Protein AF-A0A1G8EF36-F1 (afdb_monomer_lite)

Organism: Pseudonocardia oroxyli (NCBI:txid366584)

Sequence (63 aa):
MAISDEVDNDAFLRREAVAEALASVRADGLEPSPEGLRRFQAVAEGRMTAEEALIETLAPYRN

Structure (mmCIF, N/CA/C/O backbone):
data_AF-A0A1G8EF36-F1
#
_entry.id   AF-A0A1G8EF36-F1
#
loop_
_atom_site.group_PDB
_atom_site.id
_atom_site.type_symbol
_atom_site.label_atom_id
_atom_site.label_alt_id
_atom_site.label_comp_id
_atom_site.label_asym_id
_atom_site.label_entity_id
_atom_site.label_seq_id
_atom_site.pdbx_PDB_ins_code
_atom_site.Cartn_x
_atom_site.Cartn_y
_atom_site.Cartn_z
_atom_site.occupancy
_atom_site.B_iso_or_equiv
_atom_site.auth_seq_id
_atom_site.auth_comp_id
_atom_site.auth_asym_id
_atom_site.auth_atom_id
_atom_site.pdbx_PDB_model_num
ATOM 1 N N . MET A 1 1 ? 16.961 -0.410 -28.055 1.00 56.47 1 MET A N 1
ATOM 2 C CA . MET A 1 1 ? 15.954 -1.421 -27.675 1.00 56.47 1 MET A CA 1
ATOM 3 C C . MET A 1 1 ? 16.372 -2.033 -26.340 1.00 56.47 1 MET A C 1
ATOM 5 O O . MET A 1 1 ? 16.798 -3.169 -26.311 1.00 56.47 1 MET A O 1
ATOM 9 N N . ALA A 1 2 ? 16.405 -1.217 -25.282 1.00 62.66 2 ALA A N 1
ATOM 1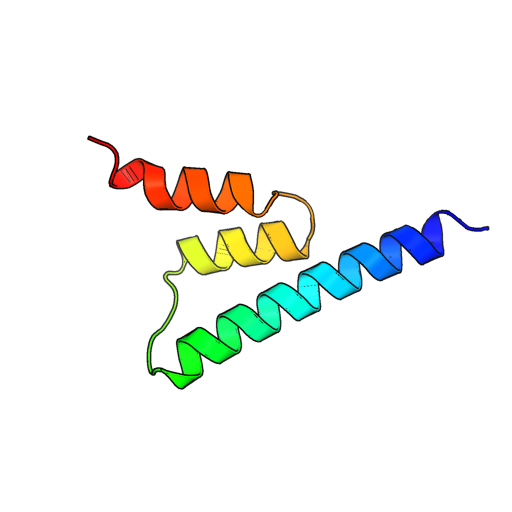0 C CA . ALA A 1 2 ? 16.896 -1.608 -23.947 1.00 62.66 2 ALA A CA 1
ATOM 11 C C . ALA A 1 2 ? 16.144 -0.847 -22.839 1.00 62.66 2 ALA A C 1
ATOM 13 O O . ALA A 1 2 ? 15.863 -1.397 -21.790 1.00 62.66 2 ALA A O 1
ATOM 14 N N . ILE A 1 3 ? 15.732 0.396 -23.125 1.00 62.06 3 ILE A N 1
ATOM 15 C CA . ILE A 1 3 ? 14.995 1.248 -22.181 1.00 62.06 3 ILE A CA 1
ATOM 16 C C . ILE A 1 3 ? 13.554 0.752 -21.933 1.00 62.06 3 ILE A C 1
ATOM 18 O O . ILE A 1 3 ? 13.070 0.870 -20.818 1.00 62.06 3 ILE A O 1
ATOM 22 N N . SER A 1 4 ? 12.865 0.178 -22.932 1.00 65.50 4 SER A N 1
ATOM 23 C CA . SER A 1 4 ? 11.495 -0.341 -22.737 1.00 65.50 4 SER A CA 1
ATOM 24 C C . SER A 1 4 ? 11.445 -1.535 -21.788 1.00 65.50 4 SER A C 1
ATOM 26 O O . SER A 1 4 ? 10.638 -1.529 -20.868 1.00 65.50 4 SER A O 1
ATOM 28 N N . ASP A 1 5 ? 12.338 -2.512 -21.962 1.00 68.50 5 ASP A N 1
ATOM 29 C CA . ASP A 1 5 ? 12.316 -3.748 -21.171 1.00 68.50 5 ASP A CA 1
ATOM 30 C C . ASP A 1 5 ? 12.614 -3.484 -19.683 1.00 68.50 5 ASP A C 1
ATOM 32 O O . ASP A 1 5 ? 12.054 -4.134 -18.802 1.00 68.50 5 ASP A O 1
ATOM 36 N N . GLU A 1 6 ? 13.466 -2.498 -19.387 1.00 66.81 6 GLU A N 1
ATOM 37 C CA . GLU A 1 6 ? 13.810 -2.101 -18.018 1.00 66.81 6 GLU A CA 1
ATOM 38 C C . GLU A 1 6 ? 12.663 -1.346 -17.325 1.00 66.81 6 GLU A C 1
ATOM 40 O O . GLU A 1 6 ? 12.365 -1.608 -16.159 1.00 66.81 6 GLU A O 1
ATOM 45 N N . VAL A 1 7 ? 11.965 -0.467 -18.054 1.00 69.94 7 VAL A N 1
ATOM 46 C CA . VAL A 1 7 ? 10.779 0.251 -17.552 1.00 69.94 7 VAL A CA 1
ATOM 47 C C . VAL A 1 7 ? 9.614 -0.709 -17.302 1.00 69.94 7 VAL A C 1
ATOM 49 O O . VAL A 1 7 ? 8.925 -0.597 -16.285 1.00 69.94 7 VAL A O 1
ATOM 52 N N . ASP A 1 8 ? 9.411 -1.678 -18.194 1.00 74.69 8 ASP A N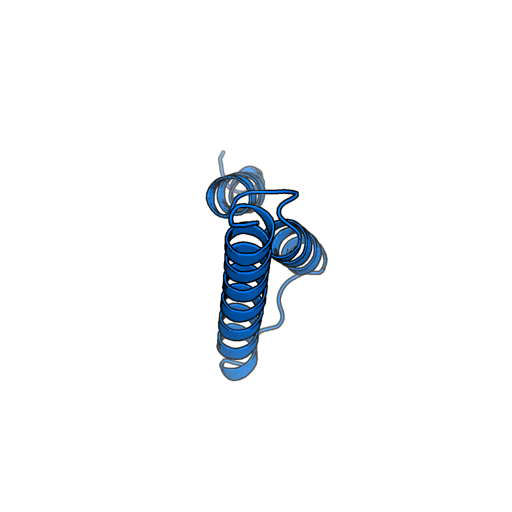 1
ATOM 53 C CA . ASP A 1 8 ? 8.365 -2.691 -18.045 1.00 74.69 8 ASP A CA 1
ATOM 54 C C . ASP A 1 8 ? 8.648 -3.623 -16.857 1.00 74.69 8 ASP A C 1
ATOM 56 O O . ASP A 1 8 ? 7.721 -3.984 -16.121 1.00 74.69 8 ASP A O 1
ATOM 60 N N . ASN A 1 9 ? 9.924 -3.947 -16.617 1.00 86.44 9 ASN A N 1
ATOM 61 C CA . ASN A 1 9 ? 10.362 -4.706 -15.448 1.00 86.44 9 ASN A CA 1
ATOM 62 C C . ASN A 1 9 ? 10.133 -3.928 -14.142 1.00 86.44 9 ASN A C 1
ATOM 64 O O . ASN A 1 9 ? 9.545 -4.465 -13.208 1.00 86.44 9 ASN A O 1
ATOM 68 N N . ASP A 1 10 ? 10.514 -2.651 -14.077 1.00 88.50 10 ASP A N 1
ATOM 69 C CA . ASP A 1 10 ? 10.285 -1.821 -12.886 1.00 88.50 10 ASP A CA 1
ATOM 70 C C . ASP A 1 10 ? 8.787 -1.680 -12.555 1.00 88.50 10 ASP A C 1
ATOM 72 O O . ASP A 1 10 ? 8.358 -1.853 -11.410 1.00 88.50 10 ASP A O 1
ATOM 76 N N . ALA A 1 11 ? 7.953 -1.451 -13.572 1.00 89.25 11 ALA A N 1
ATOM 77 C CA . ALA A 1 11 ? 6.508 -1.380 -13.392 1.00 89.25 11 ALA A CA 1
ATOM 78 C C . ALA A 1 11 ? 5.908 -2.722 -12.936 1.00 89.25 11 ALA A C 1
ATOM 80 O O . ALA A 1 11 ? 4.963 -2.740 -12.145 1.00 89.25 11 ALA A O 1
ATOM 81 N N . PHE A 1 12 ? 6.435 -3.849 -13.424 1.00 94.25 12 PHE A N 1
ATOM 82 C CA . PHE A 1 12 ? 6.044 -5.178 -12.956 1.00 94.25 12 PHE A CA 1
ATOM 83 C C . PHE A 1 12 ? 6.406 -5.380 -11.481 1.00 94.25 12 PHE A C 1
ATOM 85 O O . PHE A 1 12 ? 5.531 -5.731 -10.690 1.00 94.25 12 PHE A O 1
ATOM 92 N N . LEU A 1 13 ? 7.643 -5.065 -11.097 1.00 94.50 13 LEU A N 1
ATOM 93 C CA . LEU A 1 13 ? 8.125 -5.205 -9.722 1.00 94.50 13 LEU A CA 1
AT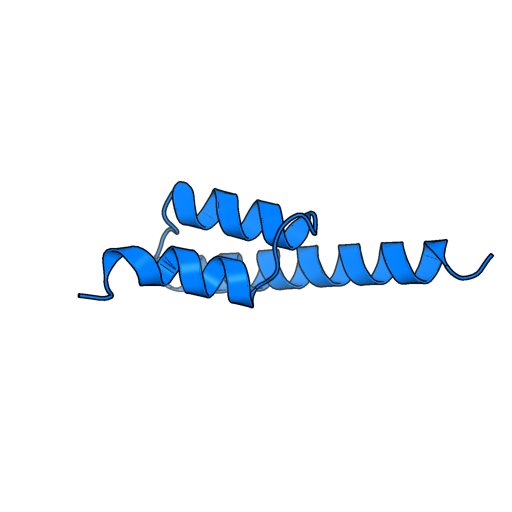OM 94 C C . LEU A 1 13 ? 7.308 -4.362 -8.734 1.00 94.50 13 LEU A C 1
ATOM 96 O O . LEU A 1 13 ? 6.947 -4.850 -7.664 1.0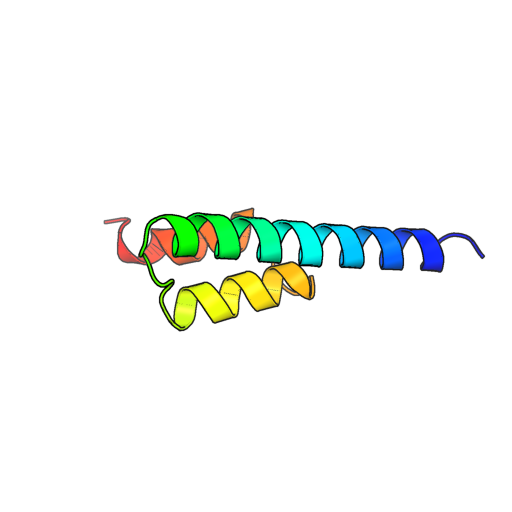0 94.50 13 LEU A O 1
ATOM 100 N N . ARG A 1 14 ? 6.942 -3.127 -9.100 1.00 94.88 14 ARG A N 1
ATOM 101 C CA . ARG A 1 14 ? 6.091 -2.274 -8.252 1.00 94.88 14 ARG A CA 1
ATOM 102 C C . ARG A 1 14 ? 4.684 -2.838 -8.072 1.00 94.88 14 ARG A C 1
ATOM 104 O O . ARG A 1 14 ? 4.155 -2.796 -6.962 1.00 94.88 14 ARG A O 1
ATOM 111 N N . ARG A 1 15 ? 4.076 -3.380 -9.132 1.00 95.50 15 ARG A N 1
ATOM 112 C CA . ARG A 1 15 ? 2.753 -4.024 -9.044 1.00 95.50 15 ARG A CA 1
ATOM 113 C C . ARG A 1 15 ? 2.781 -5.260 -8.148 1.00 95.50 15 ARG A C 1
ATOM 115 O O . ARG A 1 15 ? 1.901 -5.390 -7.301 1.00 95.50 15 ARG A O 1
ATOM 122 N N . GLU A 1 16 ? 3.785 -6.118 -8.309 1.00 97.62 16 GLU A N 1
ATOM 123 C CA . GLU A 1 16 ? 3.963 -7.317 -7.477 1.00 97.62 16 GLU A CA 1
ATOM 124 C C . GLU A 1 16 ? 4.165 -6.949 -6.003 1.00 97.62 16 GLU A C 1
ATOM 126 O O . GLU A 1 16 ? 3.447 -7.457 -5.144 1.00 97.62 16 GLU A O 1
ATOM 131 N N . ALA A 1 17 ? 5.048 -5.989 -5.705 1.00 95.94 17 ALA A N 1
ATOM 132 C CA . ALA A 1 17 ? 5.298 -5.543 -4.333 1.00 95.94 17 ALA A CA 1
ATOM 133 C C . ALA A 1 17 ? 4.032 -4.986 -3.655 1.00 95.94 17 ALA A C 1
ATOM 135 O O . ALA A 1 17 ? 3.760 -5.269 -2.487 1.00 95.94 17 ALA A O 1
ATOM 136 N N . VAL A 1 18 ? 3.222 -4.212 -4.388 1.00 96.88 18 VAL A N 1
ATOM 137 C CA . VAL A 1 18 ? 1.940 -3.702 -3.881 1.00 96.88 18 VAL A CA 1
ATOM 138 C C . VAL A 1 18 ? 0.937 -4.835 -3.655 1.00 96.88 18 VAL A C 1
ATOM 140 O O . VAL A 1 18 ? 0.249 -4.845 -2.632 1.00 96.88 18 VAL A O 1
ATOM 143 N N . ALA A 1 19 ? 0.848 -5.795 -4.577 1.00 97.56 19 ALA A N 1
ATOM 144 C CA . ALA A 1 19 ? -0.046 -6.940 -4.441 1.00 97.56 19 ALA A CA 1
ATOM 145 C C . ALA A 1 19 ? 0.316 -7.800 -3.219 1.00 97.56 19 ALA A C 1
ATOM 147 O O . ALA A 1 19 ? -0.572 -8.143 -2.436 1.00 97.56 19 ALA A O 1
ATOM 148 N N . GLU A 1 20 ? 1.605 -8.080 -3.016 1.00 97.75 20 GLU A N 1
ATOM 149 C CA . GLU A 1 20 ? 2.118 -8.821 -1.861 1.00 97.75 20 GLU A CA 1
ATOM 150 C C . GLU A 1 20 ? 1.811 -8.096 -0.543 1.00 97.75 20 GLU A C 1
ATOM 152 O O . GLU A 1 20 ? 1.253 -8.694 0.381 1.00 97.75 20 GLU A O 1
ATOM 157 N N . ALA A 1 21 ? 2.087 -6.790 -0.468 1.00 95.69 21 ALA A N 1
ATOM 158 C CA . ALA A 1 21 ? 1.814 -5.992 0.726 1.00 95.69 21 ALA A CA 1
ATOM 159 C C . ALA A 1 21 ? 0.319 -5.995 1.096 1.00 95.69 21 ALA A C 1
ATOM 161 O O . ALA A 1 21 ? -0.039 -6.185 2.260 1.00 95.69 21 ALA A O 1
ATOM 162 N N . LEU A 1 22 ? -0.569 -5.831 0.107 1.00 96.81 22 LEU A N 1
ATOM 163 C CA . LEU A 1 22 ? -2.019 -5.876 0.322 1.00 96.81 22 LEU A CA 1
ATOM 164 C C . LEU A 1 22 ? -2.506 -7.275 0.720 1.00 96.81 22 LEU A C 1
ATOM 166 O O . LEU A 1 22 ? -3.407 -7.390 1.552 1.00 96.81 22 LEU A O 1
ATOM 170 N N . ALA A 1 23 ? -1.934 -8.332 0.138 1.00 97.69 23 ALA A N 1
ATOM 171 C CA . ALA A 1 23 ? -2.263 -9.709 0.493 1.00 97.69 23 ALA A CA 1
ATOM 172 C C . ALA A 1 23 ? -1.875 -10.020 1.944 1.00 97.69 23 ALA A C 1
ATOM 174 O O . ALA A 1 23 ? -2.675 -10.614 2.664 1.00 97.69 23 ALA A O 1
ATOM 175 N N . SER A 1 24 ? -0.701 -9.557 2.381 1.00 96.81 24 SER A N 1
ATOM 176 C CA . SER A 1 24 ? -0.226 -9.693 3.761 1.00 96.81 24 SER A CA 1
ATOM 177 C C . SER A 1 24 ? -1.191 -9.040 4.759 1.00 96.81 24 SER A C 1
ATOM 179 O O . SER A 1 24 ? -1.693 -9.704 5.662 1.00 96.81 24 SER A O 1
ATOM 181 N N . VAL A 1 25 ? -1.578 -7.781 4.524 1.00 96.06 25 VAL A N 1
ATOM 182 C CA . VAL A 1 25 ? -2.527 -7.064 5.399 1.00 96.06 25 VAL A CA 1
ATOM 183 C C . VAL A 1 25 ? -3.879 -7.785 5.489 1.00 96.06 25 VAL A C 1
ATOM 185 O O . VAL A 1 25 ? -4.449 -7.914 6.572 1.00 96.06 25 VAL A O 1
ATOM 188 N N . ARG A 1 26 ? -4.389 -8.296 4.363 1.00 96.69 26 ARG A N 1
ATOM 189 C CA . ARG A 1 26 ? -5.662 -9.034 4.332 1.00 96.69 26 ARG A CA 1
ATOM 190 C C . ARG A 1 26 ? -5.582 -10.405 4.987 1.00 96.69 26 ARG A C 1
ATOM 192 O O . ARG A 1 26 ? -6.580 -10.853 5.548 1.00 96.69 26 ARG A O 1
ATOM 199 N N . ALA A 1 27 ? -4.427 -11.066 4.931 1.00 98.00 27 ALA A N 1
ATOM 200 C CA . ALA A 1 27 ? -4.203 -12.329 5.629 1.00 98.00 27 ALA A CA 1
ATOM 201 C C . ALA A 1 27 ? -4.338 -12.164 7.153 1.00 98.00 27 ALA A C 1
ATOM 203 O O . ALA A 1 27 ? -4.849 -13.063 7.820 1.00 98.00 27 ALA A O 1
ATOM 204 N N . ASP A 1 28 ? -4.000 -10.983 7.674 1.00 97.31 28 ASP A N 1
ATOM 205 C CA . ASP A 1 28 ? -4.185 -10.613 9.082 1.00 97.31 28 ASP A CA 1
ATOM 206 C C . ASP A 1 28 ? -5.631 -10.186 9.421 1.00 97.31 28 ASP A C 1
ATOM 208 O O . ASP A 1 28 ? -5.922 -9.763 10.541 1.00 97.31 28 ASP A O 1
ATOM 212 N N . GLY A 1 29 ? -6.565 -10.289 8.467 1.00 97.94 29 GLY A N 1
ATOM 213 C CA . GLY A 1 29 ? -7.968 -9.903 8.642 1.00 97.94 29 GLY A CA 1
ATOM 214 C C . GLY A 1 29 ? -8.205 -8.391 8.657 1.00 97.94 29 GLY A C 1
ATOM 215 O O . GLY A 1 29 ? -9.286 -7.943 9.046 1.00 97.94 29 GLY A O 1
ATOM 216 N N . LEU A 1 30 ? -7.213 -7.600 8.245 1.00 96.75 30 LEU A N 1
ATOM 217 C CA . LEU A 1 30 ? -7.310 -6.149 8.124 1.00 96.75 30 LEU A CA 1
ATOM 218 C C . LEU A 1 30 ? -7.701 -5.760 6.694 1.00 96.75 30 LEU A C 1
ATOM 220 O O . LEU A 1 30 ? -7.297 -6.405 5.730 1.00 96.75 30 LEU A O 1
ATOM 224 N N . GLU A 1 31 ? -8.433 -4.655 6.546 1.00 95.69 31 GLU A N 1
ATOM 225 C CA . GLU A 1 31 ? -8.683 -4.050 5.235 1.00 95.69 31 GLU A CA 1
ATOM 226 C C . GLU A 1 31 ? -8.078 -2.639 5.191 1.00 95.69 31 GLU A C 1
ATOM 228 O O . GLU A 1 31 ? -8.391 -1.804 6.050 1.00 95.69 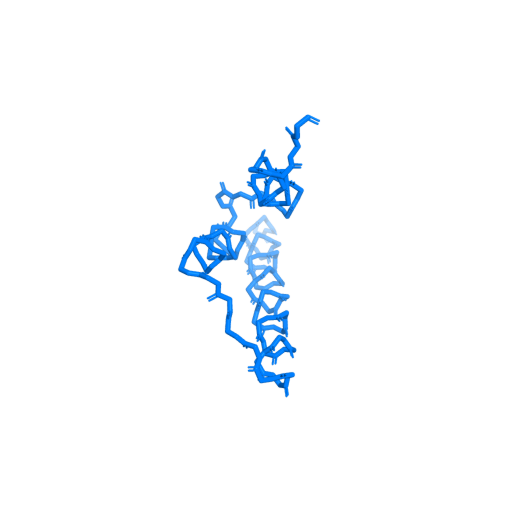31 GLU A O 1
ATOM 233 N N . PRO A 1 32 ? -7.214 -2.344 4.204 1.00 94.44 32 PRO A N 1
ATOM 234 C CA . PRO A 1 32 ? -6.715 -0.996 3.978 1.00 94.44 32 PRO A CA 1
ATOM 235 C C . PRO A 1 32 ? -7.845 0.006 3.725 1.00 94.44 32 PRO A C 1
ATOM 237 O O . PRO A 1 32 ? -8.858 -0.293 3.094 1.00 94.44 32 PRO A O 1
ATOM 240 N N . SER A 1 33 ? -7.650 1.246 4.171 1.00 95.69 33 SER A N 1
ATOM 241 C CA . SER A 1 33 ? -8.620 2.309 3.908 1.00 95.69 33 SER A CA 1
ATOM 242 C C . SER A 1 33 ? -8.718 2.621 2.404 1.00 95.69 33 SER A C 1
ATOM 244 O O . SER A 1 33 ? -7.744 2.428 1.669 1.00 95.69 33 SER A O 1
ATOM 246 N N . PRO A 1 34 ? -9.840 3.195 1.924 1.00 96.56 34 PRO A N 1
ATOM 247 C CA . PRO A 1 34 ? -9.972 3.601 0.523 1.00 96.56 34 PRO A CA 1
ATOM 248 C C . PRO A 1 34 ? -8.872 4.561 0.056 1.00 96.56 34 PRO A C 1
ATOM 250 O O . PRO A 1 34 ? -8.460 4.529 -1.099 1.00 96.56 34 PRO A O 1
ATOM 253 N N . GLU A 1 35 ? -8.394 5.419 0.956 1.00 96.00 35 GLU A N 1
ATOM 254 C CA . GLU A 1 35 ? -7.287 6.328 0.675 1.00 96.00 35 GLU A CA 1
ATOM 255 C C . GLU A 1 35 ? -5.947 5.583 0.590 1.00 96.00 35 GLU A C 1
ATOM 257 O O . 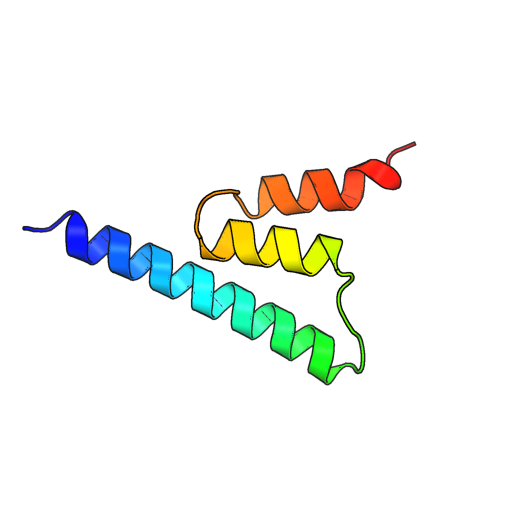GLU A 1 35 ? -5.168 5.828 -0.329 1.00 96.00 35 GLU A O 1
ATOM 262 N N . GLY A 1 36 ? -5.709 4.612 1.478 1.00 95.44 36 GLY A N 1
ATOM 263 C CA . GLY A 1 36 ? -4.541 3.732 1.396 1.00 95.44 36 GLY A CA 1
ATOM 264 C C . GLY A 1 36 ? -4.497 2.957 0.077 1.00 95.44 36 GLY A C 1
ATOM 265 O O . GLY A 1 36 ? -3.462 2.931 -0.583 1.00 95.44 36 GLY A O 1
ATOM 266 N N . LEU A 1 37 ? -5.635 2.411 -0.366 1.00 97.19 37 LEU A N 1
ATOM 267 C CA . LEU A 1 37 ? -5.745 1.722 -1.657 1.00 97.19 37 LEU A CA 1
ATOM 268 C C . LEU A 1 37 ? -5.396 2.640 -2.838 1.00 97.19 37 LEU A C 1
ATOM 270 O O . LEU A 1 37 ? -4.670 2.225 -3.739 1.00 97.19 37 LEU A O 1
ATOM 274 N N . ARG A 1 38 ? -5.854 3.900 -2.824 1.00 97.62 38 ARG A N 1
ATOM 275 C CA . ARG A 1 38 ? -5.508 4.883 -3.867 1.00 97.62 38 ARG A CA 1
ATOM 276 C C . ARG A 1 38 ? -4.009 5.175 -3.928 1.00 97.62 38 ARG A C 1
ATOM 278 O O . ARG A 1 38 ? -3.470 5.289 -5.028 1.00 97.62 38 ARG A O 1
ATOM 285 N N . ARG A 1 39 ? -3.335 5.271 -2.779 1.00 96.94 39 ARG A N 1
ATOM 286 C CA . ARG A 1 39 ? -1.880 5.490 -2.726 1.00 96.94 39 ARG A CA 1
ATOM 287 C C . ARG A 1 39 ? -1.104 4.274 -3.215 1.00 96.94 39 ARG A C 1
ATOM 289 O O . ARG A 1 39 ? -0.233 4.421 -4.064 1.00 96.94 39 ARG A O 1
ATOM 296 N N . PHE A 1 40 ? -1.473 3.071 -2.775 1.00 97.12 40 PHE A N 1
ATOM 297 C CA . PHE A 1 40 ? -0.867 1.833 -3.276 1.00 97.12 40 PHE A CA 1
ATOM 298 C C . PHE A 1 40 ? -1.029 1.678 -4.796 1.00 97.12 40 PHE A C 1
ATOM 300 O O . PHE A 1 40 ? -0.071 1.328 -5.482 1.00 97.12 40 PHE A O 1
ATOM 307 N N . GLN A 1 41 ? -2.198 2.026 -5.343 1.00 97.06 41 GLN A N 1
ATOM 308 C CA . GLN A 1 41 ? -2.423 2.081 -6.790 1.00 97.06 41 GLN A CA 1
ATOM 309 C C . GLN A 1 41 ? -1.481 3.090 -7.474 1.00 97.06 41 GLN A C 1
ATOM 311 O O . GLN A 1 41 ? -0.879 2.778 -8.498 1.00 97.06 41 GLN A O 1
ATOM 316 N N . ALA A 1 42 ? -1.317 4.291 -6.908 1.00 97.19 42 ALA A N 1
ATOM 317 C CA . ALA A 1 42 ? -0.417 5.306 -7.458 1.00 97.19 42 ALA A CA 1
ATOM 318 C C . ALA A 1 42 ? 1.055 4.850 -7.462 1.00 97.19 42 ALA A C 1
ATOM 320 O O . ALA A 1 42 ? 1.766 5.134 -8.427 1.00 97.19 42 ALA A O 1
ATOM 321 N N . VAL A 1 43 ? 1.487 4.094 -6.446 1.00 96.94 43 VAL A N 1
ATOM 322 C CA . VAL A 1 43 ? 2.824 3.472 -6.388 1.00 96.94 43 VAL A CA 1
ATOM 323 C C . VAL A 1 43 ? 2.990 2.402 -7.468 1.00 96.94 43 VAL A C 1
ATOM 325 O O . VAL A 1 43 ? 3.958 2.423 -8.234 1.00 96.94 43 VAL A O 1
ATOM 328 N N . ALA A 1 44 ? 2.010 1.507 -7.600 1.00 96.19 44 ALA A N 1
ATOM 329 C CA . ALA A 1 44 ? 2.000 0.470 -8.630 1.00 96.19 44 ALA A CA 1
ATOM 330 C C . ALA A 1 44 ? 2.060 1.060 -10.056 1.00 96.19 44 ALA A C 1
ATOM 332 O O . ALA A 1 44 ? 2.717 0.514 -10.940 1.00 96.19 44 ALA A O 1
ATOM 333 N N . GLU A 1 45 ? 1.418 2.210 -10.273 1.00 95.31 45 GLU A N 1
ATOM 334 C CA . GLU A 1 45 ? 1.407 2.937 -11.548 1.00 95.31 45 GLU A CA 1
ATOM 335 C C . GLU A 1 45 ? 2.618 3.865 -11.741 1.00 95.31 45 GLU A C 1
ATOM 337 O O . GLU A 1 45 ? 2.860 4.329 -12.851 1.00 95.31 45 GLU A O 1
ATOM 342 N N . GLY A 1 46 ? 3.409 4.116 -10.695 1.00 95.62 46 GLY A N 1
ATOM 343 C CA . GLY A 1 46 ? 4.612 4.961 -10.762 1.00 95.62 46 GLY A CA 1
ATOM 344 C C . GLY A 1 46 ? 4.310 6.451 -10.761 1.00 95.62 46 GLY A C 1
ATOM 345 O O . GLY A 1 46 ? 5.155 7.255 -11.138 1.00 95.62 46 GLY A O 1
ATOM 346 N N . ARG A 1 47 ? 3.096 6.819 -10.347 1.00 96.81 47 ARG A N 1
ATOM 347 C CA . ARG A 1 47 ? 2.666 8.208 -10.154 1.00 96.81 47 ARG A CA 1
ATOM 348 C C . ARG A 1 47 ? 3.084 8.769 -8.792 1.00 96.81 47 ARG A C 1
ATOM 350 O O . ARG A 1 47 ? 2.905 9.959 -8.568 1.00 96.81 47 ARG A O 1
ATOM 357 N N . MET A 1 48 ? 3.563 7.907 -7.896 1.00 95.88 48 MET A N 1
ATOM 358 C CA . MET A 1 48 ? 3.957 8.214 -6.523 1.00 95.88 48 MET A CA 1
ATOM 359 C C . MET A 1 48 ? 5.043 7.228 -6.071 1.00 95.88 48 MET A C 1
ATOM 361 O O . MET A 1 48 ? 5.004 6.056 -6.453 1.00 95.88 48 MET A O 1
ATOM 365 N N . THR A 1 49 ? 5.996 7.671 -5.256 1.00 95.62 49 THR A N 1
ATOM 366 C CA . THR A 1 49 ? 6.982 6.790 -4.605 1.00 95.62 49 THR A CA 1
ATOM 367 C C . THR A 1 49 ? 6.435 6.195 -3.303 1.00 95.62 49 THR A C 1
ATOM 369 O O . THR A 1 49 ? 5.469 6.693 -2.719 1.00 95.62 49 THR A O 1
ATOM 372 N N . ALA A 1 50 ? 7.046 5.116 -2.808 1.00 94.00 50 ALA A N 1
ATOM 373 C CA . ALA A 1 50 ? 6.642 4.528 -1.529 1.00 94.00 50 ALA A CA 1
ATOM 374 C C . ALA A 1 50 ? 6.855 5.508 -0.356 1.00 94.00 50 ALA A C 1
ATOM 376 O O . ALA A 1 50 ? 6.038 5.571 0.565 1.00 94.00 50 ALA A O 1
ATOM 377 N N . GLU A 1 51 ? 7.916 6.313 -0.410 1.00 96.69 51 GLU A N 1
ATOM 378 C CA . GLU A 1 51 ? 8.228 7.346 0.576 1.00 96.69 51 GLU A CA 1
ATOM 379 C C . GLU A 1 51 ? 7.179 8.464 0.590 1.00 96.69 51 GLU A C 1
ATOM 381 O O . GLU A 1 51 ? 6.748 8.886 1.665 1.00 96.69 51 GLU A O 1
ATOM 386 N N . GLU A 1 52 ? 6.727 8.921 -0.581 1.00 97.56 52 GLU A N 1
ATOM 387 C CA . GLU A 1 52 ? 5.643 9.905 -0.698 1.00 97.56 52 GLU A CA 1
ATOM 388 C C . GLU A 1 52 ? 4.339 9.357 -0.108 1.00 97.56 52 GLU A C 1
ATOM 390 O O . GLU A 1 52 ? 3.707 10.015 0.724 1.00 97.56 52 GLU A O 1
ATOM 395 N N . ALA A 1 53 ? 3.986 8.113 -0.451 1.00 95.94 53 ALA A N 1
ATOM 396 C CA . ALA A 1 53 ? 2.809 7.443 0.095 1.00 95.94 53 ALA A CA 1
ATOM 397 C C . ALA A 1 53 ? 2.866 7.333 1.630 1.00 95.94 53 ALA A C 1
ATOM 399 O O . ALA A 1 53 ? 1.849 7.528 2.308 1.00 95.94 53 ALA A O 1
ATOM 400 N N . LEU A 1 54 ? 4.047 7.057 2.194 1.00 95.25 54 LEU A N 1
ATOM 401 C CA . LEU A 1 54 ? 4.271 7.016 3.639 1.00 95.25 54 LEU A CA 1
ATOM 402 C C . LEU A 1 54 ? 4.101 8.399 4.279 1.00 95.25 54 LEU A C 1
ATOM 404 O O . LEU A 1 54 ? 3.415 8.521 5.296 1.00 95.25 54 LEU A O 1
ATOM 408 N N . ILE A 1 55 ? 4.697 9.441 3.695 1.00 96.44 55 ILE A N 1
ATOM 409 C CA . ILE A 1 55 ? 4.591 10.817 4.199 1.00 96.44 55 ILE A CA 1
ATOM 410 C C . ILE A 1 55 ? 3.125 11.248 4.262 1.00 96.44 55 ILE A C 1
ATOM 412 O O . ILE A 1 55 ? 2.687 11.726 5.311 1.00 96.44 55 ILE A O 1
ATOM 416 N N . GLU A 1 56 ? 2.359 11.035 3.192 1.00 95.56 56 GLU A N 1
ATOM 417 C CA . GLU A 1 56 ? 0.933 11.376 3.156 1.00 95.56 56 GLU A CA 1
ATOM 418 C C . GLU A 1 56 ? 0.100 10.548 4.135 1.00 95.56 56 GLU A C 1
ATOM 420 O O . GLU A 1 56 ? -0.836 11.058 4.749 1.00 95.56 56 GLU A O 1
ATOM 425 N N . THR A 1 57 ? 0.445 9.272 4.311 1.00 94.56 57 THR A N 1
ATOM 426 C CA . THR A 1 57 ? -0.235 8.392 5.270 1.00 94.56 57 THR A CA 1
ATOM 427 C C . THR A 1 57 ? -0.010 8.851 6.708 1.00 94.56 57 THR A C 1
ATOM 429 O O . THR A 1 57 ? -0.927 8.775 7.524 1.00 94.56 57 THR A O 1
ATOM 432 N N . LEU A 1 58 ? 1.183 9.361 7.020 1.00 95.31 58 LEU A N 1
ATOM 433 C CA . LEU A 1 58 ? 1.529 9.850 8.354 1.00 95.31 58 LEU A CA 1
ATOM 434 C C . LEU A 1 58 ? 1.105 11.300 8.609 1.00 95.31 58 LEU A C 1
ATOM 436 O O . LEU A 1 58 ? 1.012 11.695 9.770 1.00 95.31 58 LEU A O 1
ATOM 440 N N . ALA A 1 59 ? 0.854 12.092 7.564 1.00 94.62 59 ALA A N 1
ATOM 441 C CA . ALA A 1 59 ? 0.524 13.512 7.684 1.00 94.62 59 ALA A CA 1
ATOM 442 C C . ALA A 1 59 ? -0.618 13.813 8.681 1.00 94.62 59 ALA A C 1
ATOM 444 O O . ALA A 1 59 ? -0.447 14.733 9.479 1.00 94.62 59 ALA A O 1
ATOM 445 N N . PRO A 1 60 ? -1.720 13.035 8.748 1.00 91.62 60 PRO A N 1
ATOM 446 C CA . PRO A 1 60 ? -2.793 13.280 9.716 1.00 91.62 60 PRO A CA 1
ATOM 447 C C . PRO A 1 60 ? -2.411 13.035 11.185 1.00 91.62 60 PRO A C 1
ATOM 449 O O . PRO A 1 60 ? -3.134 13.466 12.077 1.00 91.62 60 PRO A O 1
ATOM 452 N N . TYR A 1 61 ? -1.316 12.315 11.445 1.00 91.50 61 TYR A N 1
ATOM 453 C CA . TYR A 1 61 ? -0.881 11.917 12.791 1.00 91.50 61 TYR A CA 1
ATOM 454 C C . TYR A 1 61 ? 0.302 12.742 13.311 1.00 91.50 61 TYR A C 1
ATOM 456 O O . TYR A 1 61 ? 0.692 12.606 14.470 1.00 91.50 61 TYR A O 1
ATOM 464 N N . ARG A 1 62 ? 0.895 13.579 12.455 1.00 84.06 62 ARG A N 1
ATOM 465 C CA . ARG A 1 62 ? 1.999 14.478 12.798 1.00 84.06 62 ARG A CA 1
ATOM 466 C C . ARG A 1 62 ? 1.427 15.784 13.350 1.00 84.06 62 ARG A C 1
ATOM 468 O O . ARG A 1 62 ? 1.267 16.744 12.605 1.00 84.06 62 ARG A O 1
ATOM 475 N N . ASN A 1 63 ? 1.097 15.779 14.641 1.00 62.94 63 ASN A N 1
ATOM 476 C CA . ASN A 1 63 ? 0.926 17.007 15.425 1.00 62.94 63 ASN A CA 1
ATOM 477 C C . ASN A 1 63 ? 2.288 17.570 15.833 1.00 62.94 63 ASN A C 1
ATOM 479 O O . ASN A 1 63 ? 3.148 16.755 16.243 1.00 62.94 63 ASN A O 1
#

InterPro domains:
  IPR033788 Antitoxin VbhA-like [cd11586] (14-61)
  IPR041535 Antitoxin VbhA [PF18495] (14-59)
  IPR043038 Antitoxin VbhA domain superfamily [G3DSA:1.10.8.1050] (8-63)

pLDDT: mean 91.12, std 10.93, range [56.47, 98.0]

Secondary structure (DSSP, 8-state):
--HHHHHHHHHHHHHHHHHHHHHHHHHTT----HHHHHHHHHHHHTSS-HHHHHHHHHGGG--

Foldseek 3Di:
DPVVVVVVVLLVVLLVVLVVVQVVCVVVVHHDDPLLVVLSVCSSVVVDPPVRSVCVVCVVVDD

Radius of gyration: 13.68 Å; chains: 1; bounding box: 27×29×43 Å